Protein AF-A0A654U3Z8-F1 (afdb_monomer_lite)

InterPro domains:
  IPR021729 Domain of unknown function DUF3298 [PF11738] (4-45)
  IPR037126 PdaC/RsiV-like superfamily [G3DSA:3.90.640.20] (1-51)

Structure (mmCIF, N/CA/C/O backbone):
data_AF-A0A654U3Z8-F1
#
_entry.id   AF-A0A654U3Z8-F1
#
loop_
_atom_site.group_PDB
_atom_site.id
_atom_site.type_symbol
_atom_site.label_atom_id
_atom_site.label_alt_id
_atom_site.label_comp_id
_atom_site.label_asym_id
_atom_site.label_entity_id
_atom_site.label_seq_id
_atom_site.pdbx_PDB_ins_code
_atom_site.Cartn_x
_atom_site.Cartn_y
_atom_site.Cartn_z
_atom_site.occupancy
_atom_site.B_iso_or_equiv
_atom_site.auth_seq_id
_atom_site.auth_comp_id
_atom_site.auth_asym_id
_atom_site.auth_atom_id
_atom_site.pdbx_PDB_model_num
ATOM 1 N N . MET A 1 1 ? 12.631 -12.203 -1.517 1.00 53.91 1 MET A N 1
ATOM 2 C CA . MET A 1 1 ? 12.598 -13.107 -0.337 1.00 53.91 1 MET A CA 1
ATOM 3 C C . MET A 1 1 ? 11.388 -12.711 0.501 1.00 53.91 1 MET A C 1
ATOM 5 O O . MET A 1 1 ? 10.969 -11.572 0.359 1.00 53.91 1 MET A O 1
ATOM 9 N N . PRO A 1 2 ? 10.796 -13.575 1.340 1.00 62.16 2 PRO A N 1
ATOM 10 C CA . PRO A 1 2 ? 9.607 -13.217 2.133 1.00 62.16 2 PRO A CA 1
ATOM 11 C C . PRO A 1 2 ? 9.785 -11.969 3.022 1.00 62.16 2 PRO A C 1
ATOM 13 O O . PRO A 1 2 ? 8.803 -11.357 3.417 1.00 62.16 2 PRO A O 1
ATOM 16 N N . SER A 1 3 ? 11.027 -11.546 3.279 1.00 73.88 3 SER A N 1
ATOM 17 C CA . SER A 1 3 ? 11.366 -10.304 3.976 1.00 73.88 3 SER A CA 1
ATOM 18 C C . SER A 1 3 ? 11.163 -9.017 3.164 1.00 73.88 3 SER A C 1
ATOM 20 O O . SER A 1 3 ? 11.142 -7.950 3.761 1.00 73.88 3 SER A O 1
ATOM 22 N N . THR A 1 4 ? 11.015 -9.075 1.835 1.00 79.06 4 THR A N 1
ATOM 23 C CA . THR A 1 4 ? 10.850 -7.874 0.992 1.00 79.06 4 THR A CA 1
ATOM 24 C C . THR A 1 4 ? 9.568 -7.113 1.349 1.00 79.06 4 THR A C 1
ATOM 26 O O . THR A 1 4 ? 9.585 -5.897 1.434 1.00 79.06 4 THR A O 1
ATOM 29 N N . GLY A 1 5 ? 8.480 -7.816 1.681 1.00 81.56 5 GLY A N 1
ATOM 30 C CA . GLY A 1 5 ? 7.240 -7.188 2.162 1.00 81.56 5 GLY A CA 1
ATOM 31 C C . GLY A 1 5 ? 7.296 -6.669 3.606 1.00 81.56 5 GL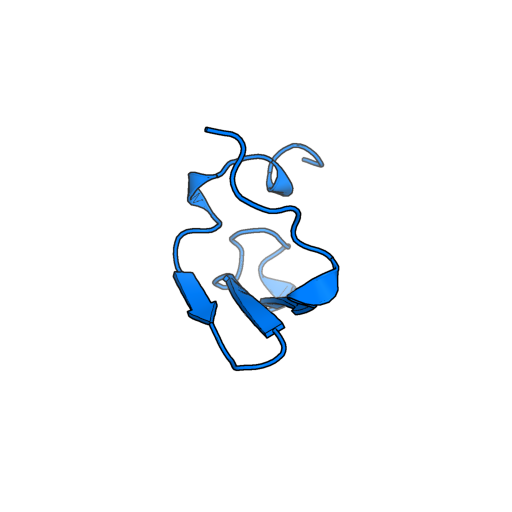Y A C 1
ATOM 32 O O . GLY A 1 5 ? 6.280 -6.232 4.127 1.00 81.56 5 GLY A O 1
ATOM 33 N N . LEU A 1 6 ? 8.445 -6.756 4.281 1.00 85.31 6 LEU A N 1
ATOM 34 C CA . LEU A 1 6 ? 8.639 -6.206 5.626 1.00 85.31 6 LEU A CA 1
ATOM 35 C C . LEU A 1 6 ? 9.433 -4.898 5.608 1.00 85.31 6 LEU A C 1
ATOM 37 O O . LEU A 1 6 ? 9.580 -4.276 6.658 1.00 85.31 6 LEU A O 1
ATOM 41 N N . ASP A 1 7 ? 9.960 -4.490 4.449 1.00 88.75 7 ASP A N 1
ATOM 42 C CA . ASP A 1 7 ? 10.674 -3.226 4.328 1.00 88.75 7 ASP A CA 1
ATOM 43 C C . ASP A 1 7 ? 9.663 -2.068 4.216 1.00 88.75 7 ASP A C 1
ATOM 45 O O . ASP A 1 7 ? 8.924 -1.989 3.227 1.00 88.75 7 ASP A O 1
ATOM 49 N N . PRO A 1 8 ? 9.607 -1.155 5.205 1.00 88.31 8 PRO A N 1
ATOM 50 C CA . PRO A 1 8 ? 8.694 -0.018 5.181 1.00 88.31 8 PRO A CA 1
ATOM 51 C C . PRO A 1 8 ? 8.952 0.942 4.011 1.00 88.31 8 PRO A C 1
ATOM 53 O O . PRO A 1 8 ? 8.039 1.677 3.635 1.00 88.31 8 PRO A O 1
ATOM 56 N N . ALA A 1 9 ? 10.137 0.921 3.388 1.00 90.00 9 ALA A N 1
ATOM 57 C CA . ALA A 1 9 ? 10.438 1.757 2.227 1.00 90.00 9 ALA A CA 1
ATOM 58 C C . ALA A 1 9 ? 9.493 1.500 1.035 1.00 90.00 9 ALA A C 1
ATOM 60 O O . ALA A 1 9 ? 9.250 2.413 0.247 1.00 90.00 9 ALA A O 1
ATOM 61 N N . HIS A 1 10 ? 8.910 0.300 0.936 1.00 89.88 10 HIS A N 1
ATOM 62 C CA . HIS A 1 10 ? 7.958 -0.061 -0.122 1.00 89.88 10 HIS A CA 1
ATOM 63 C C . HIS A 1 10 ? 6.534 0.462 0.104 1.00 89.88 10 HIS A C 1
ATOM 65 O O . HIS A 1 10 ? 5.708 0.441 -0.803 1.00 89.88 10 HIS A O 1
ATOM 71 N N . TYR A 1 11 ? 6.218 0.947 1.305 1.00 91.94 11 TYR A N 1
ATOM 72 C CA . TYR A 1 11 ? 4.853 1.313 1.698 1.00 91.94 11 TYR A CA 1
ATOM 73 C C . TYR A 1 11 ? 4.604 2.830 1.658 1.00 91.94 11 TYR A C 1
ATOM 75 O O . TYR A 1 11 ? 3.649 3.326 2.251 1.00 91.94 11 TYR A O 1
ATOM 83 N N . GLN A 1 12 ? 5.441 3.576 0.929 1.00 92.81 12 GLN A N 1
ATOM 84 C CA . GLN A 1 12 ? 5.379 5.041 0.848 1.00 92.81 12 GLN A CA 1
ATOM 85 C C . GLN A 1 12 ? 4.361 5.559 -0.179 1.00 92.81 12 GLN A C 1
ATOM 87 O O . GLN A 1 12 ? 3.905 6.696 -0.072 1.00 92.81 12 GLN A O 1
ATOM 92 N N . ASN A 1 13 ? 4.002 4.745 -1.176 1.00 94.25 13 ASN A N 1
ATOM 93 C CA . ASN A 1 13 ? 3.016 5.101 -2.192 1.00 94.25 13 ASN A CA 1
ATOM 94 C C . ASN A 1 13 ? 1.655 4.499 -1.833 1.00 94.25 13 ASN A C 1
ATOM 96 O O . ASN A 1 13 ? 1.386 3.326 -2.100 1.00 94.25 13 ASN A O 1
ATOM 100 N N . PHE A 1 14 ? 0.801 5.301 -1.201 1.00 95.88 14 PHE A N 1
ATOM 101 C CA . PHE A 1 14 ? -0.512 4.854 -0.761 1.00 95.88 14 PHE A CA 1
ATOM 102 C C . PHE A 1 14 ? -1.594 5.914 -0.954 1.00 95.88 14 PHE A C 1
ATOM 104 O O . PHE A 1 14 ? -1.333 7.115 -0.998 1.00 95.88 14 PHE A O 1
ATOM 111 N N . ALA A 1 15 ? -2.836 5.445 -1.015 1.00 96.19 15 ALA A N 1
ATOM 112 C CA . ALA A 1 15 ? -4.030 6.268 -0.921 1.00 96.19 15 ALA A CA 1
ATOM 113 C C . ALA A 1 15 ? -4.839 5.864 0.314 1.00 96.19 15 ALA A C 1
ATOM 115 O O . ALA A 1 15 ? -4.984 4.679 0.621 1.00 96.19 15 ALA A O 1
ATOM 116 N N . ILE A 1 16 ? -5.390 6.860 1.005 1.00 93.94 16 ILE A N 1
ATOM 117 C CA . ILE A 1 16 ? -6.350 6.654 2.089 1.00 93.94 16 ILE A CA 1
ATOM 118 C C . ILE A 1 16 ? -7.725 7.050 1.570 1.00 93.94 16 ILE A C 1
ATOM 120 O O . ILE A 1 16 ? -7.910 8.146 1.049 1.00 93.94 16 ILE A O 1
ATOM 124 N N . THR A 1 17 ? -8.681 6.151 1.743 1.00 93.00 17 THR A N 1
ATOM 125 C CA . THR A 1 17 ? -10.107 6.372 1.486 1.00 93.00 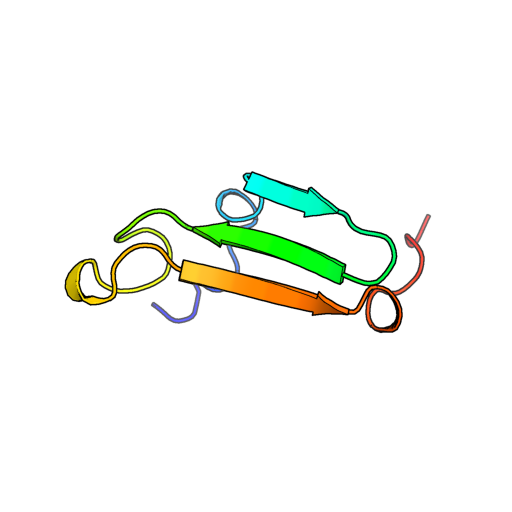17 THR A CA 1
ATOM 126 C C . THR A 1 17 ? -10.881 6.308 2.803 1.00 93.00 17 THR A C 1
ATOM 128 O O . THR A 1 17 ? -10.293 6.093 3.873 1.00 93.00 17 THR A O 1
ATOM 131 N N . ASP A 1 18 ? -12.197 6.494 2.750 1.00 93.31 18 ASP A N 1
ATOM 132 C CA . ASP A 1 18 ? -13.056 6.377 3.930 1.00 93.31 18 ASP A CA 1
ATOM 133 C C . ASP A 1 18 ? -12.955 4.987 4.578 1.00 93.31 18 ASP A C 1
ATOM 135 O O . ASP A 1 18 ? -12.820 4.887 5.796 1.00 93.31 18 ASP A O 1
ATOM 139 N N . ASP A 1 19 ? -12.876 3.925 3.770 1.00 94.69 19 ASP A N 1
ATOM 140 C CA . ASP A 1 19 ? -12.935 2.542 4.260 1.00 94.69 19 ASP A CA 1
ATOM 141 C C . ASP A 1 19 ? -11.616 1.772 4.144 1.00 94.69 19 ASP A C 1
ATOM 143 O O . ASP A 1 19 ? -11.452 0.707 4.745 1.00 94.69 19 ASP A O 1
ATOM 147 N N . SER A 1 20 ? -10.663 2.254 3.345 1.00 94.94 20 SER A N 1
ATOM 148 C CA . SER A 1 20 ? -9.474 1.474 2.980 1.00 94.94 20 SER A CA 1
ATOM 149 C C . SER A 1 20 ? -8.198 2.298 2.859 1.00 94.94 20 SER A C 1
ATOM 151 O O . SER A 1 20 ? -8.202 3.436 2.390 1.00 94.94 20 SER A O 1
ATOM 153 N N . LEU A 1 21 ? -7.091 1.667 3.236 1.00 94.81 21 LEU A N 1
ATOM 154 C CA . LEU A 1 21 ? -5.727 2.067 2.923 1.00 94.81 21 LEU A CA 1
ATOM 155 C C . LEU A 1 21 ? -5.238 1.190 1.767 1.00 94.81 21 LEU A C 1
ATOM 157 O O . LEU A 1 21 ? -5.267 -0.037 1.867 1.00 94.81 21 LEU A O 1
ATOM 161 N N . ILE A 1 22 ? -4.822 1.807 0.669 1.00 96.19 22 ILE A N 1
ATOM 162 C CA . ILE A 1 22 ? -4.394 1.107 -0.544 1.00 96.19 22 ILE A CA 1
ATOM 163 C C . ILE A 1 22 ? -2.928 1.435 -0.784 1.00 96.19 22 ILE A C 1
ATOM 165 O O . ILE A 1 22 ? -2.599 2.603 -0.962 1.00 96.19 22 ILE A O 1
ATOM 169 N N . PHE A 1 23 ? -2.069 0.422 -0.822 1.00 95.69 23 PHE A N 1
ATOM 170 C CA . PHE A 1 23 ? -0.663 0.546 -1.202 1.00 95.69 23 PHE A CA 1
ATOM 171 C C . PHE A 1 23 ? -0.473 0.186 -2.669 1.00 95.69 23 PHE A C 1
ATOM 173 O O . PHE A 1 23 ? -1.048 -0.801 -3.135 1.00 95.69 23 PHE A O 1
ATOM 180 N N . TYR A 1 24 ? 0.360 0.951 -3.369 1.00 94.44 24 TYR A N 1
ATOM 181 C CA . TYR A 1 24 ? 0.694 0.743 -4.773 1.00 94.44 24 TYR A CA 1
ATOM 182 C C . TYR A 1 24 ? 2.162 0.356 -4.912 1.00 94.44 24 TYR A C 1
ATOM 184 O O . TYR A 1 24 ? 3.040 1.074 -4.441 1.00 94.44 24 TYR A O 1
ATOM 192 N N . PHE A 1 25 ? 2.416 -0.740 -5.618 1.00 93.06 25 PHE A N 1
ATOM 193 C CA . PHE A 1 25 ? 3.752 -1.269 -5.863 1.00 93.06 25 PHE A CA 1
ATOM 194 C C . PHE A 1 25 ? 4.050 -1.248 -7.355 1.00 93.06 25 PHE A C 1
ATOM 196 O O . PHE A 1 25 ? 3.261 -1.738 -8.176 1.00 93.06 25 PHE A O 1
ATOM 203 N N . ALA A 1 26 ? 5.208 -0.702 -7.709 1.00 90.44 26 ALA A N 1
ATOM 204 C CA . ALA A 1 26 ? 5.693 -0.725 -9.075 1.00 90.44 26 ALA A CA 1
ATOM 205 C C . ALA A 1 26 ? 6.022 -2.160 -9.522 1.00 90.44 26 ALA A C 1
ATOM 207 O O . ALA A 1 26 ? 6.216 -3.085 -8.727 1.00 90.44 26 ALA A O 1
ATOM 208 N N . GLN A 1 27 ? 6.095 -2.354 -10.836 1.00 89.81 27 GLN A N 1
ATOM 209 C CA . GLN A 1 27 ? 6.492 -3.629 -11.420 1.00 89.81 27 GLN A CA 1
ATOM 210 C C . GLN A 1 27 ? 7.882 -4.045 -10.914 1.00 89.81 27 GLN A C 1
ATOM 212 O O . GLN A 1 27 ? 8.849 -3.304 -11.071 1.00 89.81 27 GLN A O 1
ATOM 217 N N . GLY A 1 28 ? 7.995 -5.254 -10.359 1.00 86.06 28 GLY A N 1
ATOM 218 C CA . GLY A 1 28 ? 9.271 -5.767 -9.848 1.00 86.06 28 GLY A CA 1
ATOM 219 C C . GLY A 1 28 ? 9.638 -5.301 -8.436 1.00 86.06 28 GLY A C 1
ATOM 220 O O . GLY A 1 28 ? 10.717 -5.656 -7.971 1.00 86.06 28 GLY A O 1
ATOM 221 N N . GLU A 1 29 ? 8.781 -4.523 -7.766 1.00 85.62 29 GLU A N 1
ATOM 222 C CA . GLU A 1 29 ? 9.065 -3.985 -6.432 1.00 85.62 29 GLU A CA 1
ATOM 223 C C . GLU A 1 29 ? 8.885 -5.039 -5.328 1.00 85.62 29 GLU A C 1
ATOM 225 O O . GLU A 1 29 ? 9.849 -5.412 -4.664 1.00 85.62 29 GLU A O 1
ATOM 230 N N . LEU A 1 30 ? 7.667 -5.574 -5.166 1.00 85.25 30 LEU A N 1
ATOM 231 C CA . LEU A 1 30 ? 7.386 -6.652 -4.203 1.00 85.25 30 LEU A CA 1
ATOM 232 C C . LEU A 1 30 ? 7.290 -8.036 -4.848 1.00 85.25 30 LEU A C 1
ATOM 234 O O . LEU A 1 30 ? 7.676 -9.040 -4.246 1.00 85.25 30 LEU A O 1
ATOM 238 N N . LEU A 1 31 ? 6.744 -8.095 -6.061 1.00 86.00 31 LEU A N 1
ATOM 239 C CA . LEU A 1 31 ? 6.535 -9.324 -6.818 1.00 86.00 31 LEU A CA 1
ATOM 240 C C . LEU A 1 31 ? 7.402 -9.319 -8.079 1.00 86.00 31 LEU A C 1
ATOM 242 O O . LEU A 1 31 ? 7.798 -8.250 -8.546 1.00 86.00 31 LEU A O 1
ATOM 246 N N . PRO A 1 32 ? 7.699 -10.496 -8.658 1.00 83.38 32 PRO A N 1
ATOM 247 C CA . PRO A 1 32 ? 8.444 -10.577 -9.908 1.00 83.38 32 PRO A CA 1
ATOM 248 C C . PRO A 1 32 ? 7.837 -9.701 -11.011 1.00 83.38 32 PRO A C 1
ATOM 250 O O . PRO A 1 32 ? 6.618 -9.596 -11.138 1.00 83.38 32 PRO A O 1
ATOM 253 N N . SER A 1 33 ? 8.681 -9.122 -11.865 1.00 81.94 33 SER A N 1
ATOM 254 C CA . SER A 1 33 ? 8.256 -8.153 -12.884 1.00 81.94 33 SER A CA 1
ATOM 255 C C . SER A 1 33 ? 7.216 -8.688 -13.876 1.00 81.94 33 SER A C 1
ATOM 257 O O . SER A 1 33 ? 6.424 -7.906 -14.393 1.00 81.94 33 SER A O 1
ATOM 259 N N . PHE A 1 34 ? 7.137 -10.000 -14.115 1.00 85.88 34 PHE A N 1
ATOM 260 C CA . PHE A 1 34 ? 6.107 -10.583 -14.987 1.00 85.88 34 PHE A CA 1
ATOM 261 C C . PHE A 1 34 ? 4.675 -10.438 -14.440 1.00 85.88 34 PHE A C 1
ATOM 263 O O . PHE A 1 34 ? 3.726 -10.592 -15.202 1.00 85.88 34 PHE A O 1
ATOM 270 N N . VAL A 1 35 ? 4.511 -10.142 -13.144 1.00 82.31 35 VAL A N 1
ATOM 271 C CA . VAL A 1 35 ? 3.203 -9.918 -12.502 1.00 82.31 35 VAL A CA 1
ATOM 272 C C . VAL A 1 35 ? 2.668 -8.504 -12.786 1.00 82.31 35 VAL A C 1
ATOM 274 O O . VAL A 1 35 ? 1.466 -8.275 -12.708 1.00 82.31 35 VAL A O 1
ATOM 277 N N . GLY A 1 36 ? 3.532 -7.562 -13.185 1.00 87.56 36 GLY A N 1
ATOM 278 C CA . GLY A 1 36 ? 3.155 -6.161 -13.388 1.00 87.56 36 GLY A CA 1
ATOM 279 C C . GLY A 1 36 ? 3.059 -5.369 -12.078 1.00 87.56 36 GLY A C 1
ATOM 280 O O . GLY A 1 36 ? 3.554 -5.800 -11.036 1.00 87.56 36 GLY A O 1
ATOM 281 N N . ALA A 1 37 ? 2.460 -4.178 -12.145 1.00 88.38 37 ALA A N 1
ATOM 282 C CA . ALA A 1 37 ?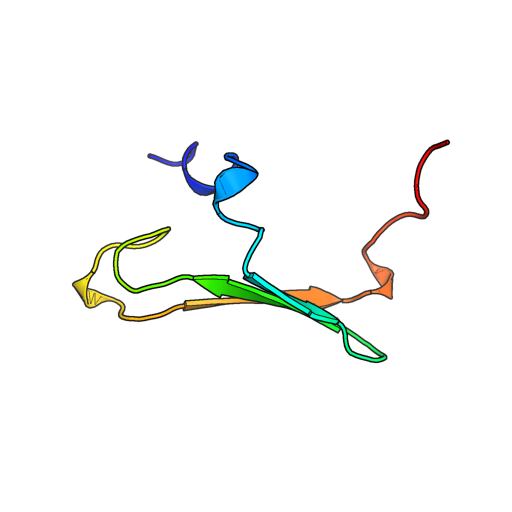 2.182 -3.365 -10.961 1.00 88.38 37 ALA A CA 1
ATOM 283 C C . ALA A 1 37 ? 1.126 -4.047 -10.081 1.00 88.38 37 ALA A C 1
ATOM 285 O O . ALA A 1 37 ? 0.176 -4.645 -10.589 1.00 88.38 37 ALA A O 1
ATOM 286 N N . CYS A 1 38 ? 1.296 -3.957 -8.767 1.00 91.25 38 CYS A N 1
ATOM 287 C CA . CYS A 1 38 ? 0.444 -4.639 -7.796 1.00 91.25 38 CYS A CA 1
ATOM 288 C C . CYS A 1 38 ? -0.090 -3.654 -6.760 1.00 91.25 38 CYS A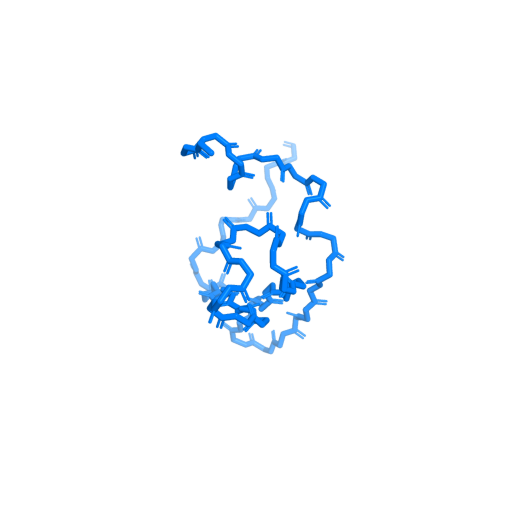 C 1
ATOM 290 O O . CYS A 1 38 ? 0.507 -2.608 -6.522 1.00 91.25 38 CYS A O 1
ATOM 292 N N . GLN A 1 39 ? -1.196 -4.010 -6.109 1.00 92.88 39 GLN A N 1
ATOM 293 C CA . GLN A 1 39 ? -1.757 -3.226 -5.014 1.00 92.88 39 GLN A CA 1
ATOM 294 C C . GLN A 1 39 ? -2.147 -4.118 -3.838 1.00 92.88 39 GLN A C 1
ATOM 296 O O . GLN A 1 39 ? -2.572 -5.259 -4.033 1.00 92.88 39 GLN A O 1
ATOM 301 N N . ALA A 1 40 ? -2.027 -3.587 -2.623 1.00 92.50 40 ALA A N 1
ATOM 302 C CA . ALA A 1 40 ? -2.516 -4.232 -1.408 1.00 92.50 40 ALA A CA 1
ATOM 303 C C . ALA A 1 40 ? -3.523 -3.318 -0.715 1.00 92.50 40 ALA A C 1
ATOM 305 O O . ALA A 1 40 ? -3.246 -2.141 -0.492 1.00 92.50 40 ALA A O 1
ATOM 306 N N . GLN A 1 41 ? -4.685 -3.866 -0.367 1.00 94.69 41 GLN A N 1
ATOM 307 C CA . GLN A 1 41 ? -5.755 -3.126 0.291 1.00 94.69 41 GLN A CA 1
ATOM 308 C C . GLN A 1 41 ? -5.921 -3.610 1.729 1.00 94.69 41 GLN A C 1
ATOM 310 O O . GLN A 1 41 ? -6.064 -4.806 1.982 1.00 94.69 41 GLN A O 1
ATOM 315 N N . VAL A 1 42 ? -5.931 -2.660 2.658 1.00 93.62 42 VAL A N 1
ATOM 316 C CA . VAL A 1 42 ? -6.128 -2.888 4.087 1.00 93.62 42 VAL A CA 1
ATOM 317 C C . VAL A 1 42 ? -7.385 -2.134 4.531 1.00 93.62 42 VAL A C 1
ATOM 319 O O . VAL A 1 42 ? -7.437 -0.910 4.379 1.00 93.62 42 VAL A O 1
ATOM 322 N N . PRO A 1 43 ?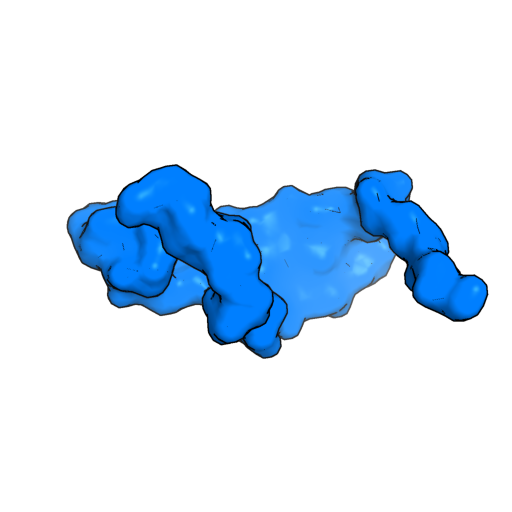 -8.406 -2.814 5.081 1.00 95.69 43 PRO A N 1
ATOM 323 C CA . PRO A 1 43 ? -9.566 -2.145 5.662 1.00 95.69 43 PRO A CA 1
ATOM 324 C C . PRO A 1 43 ? -9.143 -1.251 6.827 1.00 95.69 43 PRO A C 1
ATOM 326 O O . PRO A 1 43 ? -8.390 -1.688 7.699 1.00 95.69 43 PRO A O 1
ATOM 329 N N . ARG A 1 44 ? -9.655 -0.019 6.900 1.00 91.31 44 ARG A N 1
ATOM 330 C CA . ARG A 1 44 ? -9.298 0.901 7.997 1.00 91.31 44 ARG A CA 1
ATOM 331 C C . ARG A 1 44 ? -9.729 0.387 9.364 1.00 91.31 44 ARG A C 1
ATOM 333 O O . ARG A 1 44 ? -9.041 0.641 10.344 1.00 91.31 44 ARG A O 1
ATOM 340 N N . SER A 1 45 ? -10.807 -0.390 9.419 1.00 91.81 45 SER A N 1
ATOM 341 C CA . SER A 1 45 ? -11.265 -1.072 10.633 1.00 91.81 45 SER A CA 1
ATOM 342 C C . SER A 1 45 ? -10.272 -2.107 11.174 1.00 91.81 45 SER A C 1
ATOM 344 O O . SER A 1 45 ? -10.348 -2.453 12.350 1.00 91.81 45 SER A O 1
ATOM 346 N N . ALA A 1 46 ? -9.343 -2.593 10.346 1.00 91.50 46 ALA A N 1
ATOM 347 C CA . ALA A 1 46 ? -8.301 -3.532 10.751 1.00 91.50 46 ALA A CA 1
ATOM 348 C C . ALA 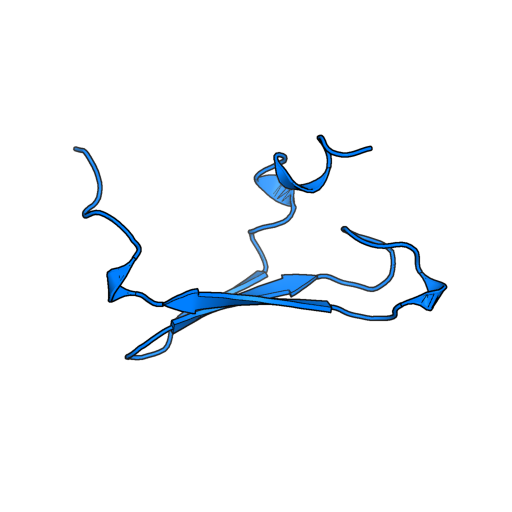A 1 46 ? -7.025 -2.836 11.262 1.00 91.50 46 ALA A C 1
ATOM 350 O O . ALA A 1 46 ? -6.125 -3.513 11.758 1.00 91.50 46 ALA A O 1
ATOM 351 N N . ILE A 1 47 ? -6.926 -1.506 11.138 1.00 88.31 47 ILE A N 1
ATOM 352 C CA . ILE A 1 47 ? -5.758 -0.738 11.572 1.00 88.31 47 ILE A CA 1
ATOM 353 C C . ILE A 1 47 ? -5.996 -0.288 13.018 1.00 88.31 47 ILE A C 1
ATOM 355 O O . ILE A 1 47 ? -6.907 0.509 13.260 1.00 88.31 47 ILE A O 1
ATOM 359 N N . PRO A 1 48 ? -5.212 -0.780 13.994 1.00 87.81 48 PRO A N 1
ATOM 360 C CA . PRO A 1 48 ? -5.341 -0.321 15.368 1.00 87.81 48 PRO A CA 1
ATOM 361 C C . PRO A 1 48 ? -5.025 1.181 15.464 1.00 87.81 48 PRO A C 1
ATOM 363 O O . PRO A 1 48 ? -4.246 1.701 14.658 1.00 87.81 48 PRO A O 1
ATOM 366 N N . PRO A 1 49 ? -5.609 1.895 16.443 1.00 84.81 49 PRO A N 1
ATOM 367 C CA . PRO A 1 49 ? -5.250 3.285 16.692 1.00 84.81 49 PRO A CA 1
ATOM 368 C C . PRO A 1 49 ? -3.744 3.402 16.943 1.00 84.81 49 PRO A C 1
ATOM 370 O O . PRO A 1 49 ? -3.122 2.478 17.474 1.00 84.81 49 PRO A O 1
ATOM 373 N N . LEU A 1 50 ? -3.165 4.540 16.554 1.00 83.00 50 LEU A N 1
ATOM 374 C CA . LEU A 1 50 ? -1.742 4.798 16.749 1.00 83.00 50 LEU A CA 1
ATOM 375 C C . LEU A 1 50 ? -1.402 4.636 18.236 1.00 83.00 50 LEU A C 1
ATOM 377 O O . LEU A 1 50 ? -1.957 5.343 19.077 1.00 83.00 50 LEU A O 1
ATOM 381 N N . ALA A 1 51 ? -0.511 3.694 18.547 1.00 76.94 51 ALA A N 1
ATOM 382 C CA . ALA A 1 51 ? 0.059 3.579 19.879 1.00 76.94 51 ALA A CA 1
ATOM 383 C C . ALA A 1 51 ? 0.985 4.784 20.091 1.00 76.94 51 ALA A C 1
ATOM 385 O O . ALA A 1 51 ? 1.990 4.921 19.393 1.00 76.94 51 ALA A O 1
ATOM 386 N N . ILE A 1 52 ? 0.576 5.675 20.991 1.00 66.19 52 ILE A N 1
ATOM 387 C CA . ILE A 1 52 ? 1.299 6.880 21.420 1.00 66.19 52 ILE A CA 1
ATOM 388 C C . ILE A 1 52 ? 2.102 6.605 22.683 1.00 66.19 52 ILE A C 1
ATOM 390 O O . ILE A 1 52 ? 1.599 5.842 23.539 1.00 66.19 52 ILE A O 1
#

Secondary structure (DSSP, 8-state):
-TTGGG-GGGG-SEEE-SSEEEEEE-TTTSS-GGG-SEEEEEEGGGSPPP--

Organism: Mycobacterium tuberculosis (NCBI:txid1773)

Radius of gyration: 12.43 Å; chains: 1; bounding box: 26×20×36 Å

Foldseek 3Di:
DVCLVVDCVQQPAWDDDPFWIKGKGAQCRRDHNVVGIDMDIDTPVNDDPDDD

Sequence (52 aa):
MPSTGLDPAHYQNFAITDDSLIFYFAQGELLPSFVGACQAQVPRSAIPPLAI

pLDDT: mean 87.75, std 8.52, range [53.91, 96.19]